Protein AF-A0AAW1GVW5-F1 (afdb_monomer_lite)

Structure (mmCIF, N/CA/C/O backbone):
data_AF-A0AAW1GVW5-F1
#
_entry.id   AF-A0AAW1GVW5-F1
#
loop_
_atom_site.group_PDB
_atom_site.id
_atom_site.type_symbol
_atom_site.label_atom_id
_atom_site.label_alt_id
_atom_site.label_comp_id
_atom_site.label_asym_id
_atom_site.label_entity_id
_atom_site.label_seq_id
_atom_site.pdbx_PDB_ins_code
_atom_site.Cartn_x
_atom_site.Cartn_y
_atom_site.Cartn_z
_atom_site.occupancy
_atom_site.B_iso_or_equiv
_atom_site.auth_seq_id
_atom_site.auth_comp_id
_atom_site.auth_asym_id
_atom_site.auth_atom_id
_atom_site.pdbx_PDB_model_num
ATOM 1 N N . MET A 1 1 ? 45.286 18.857 -16.312 1.00 48.19 1 MET A N 1
ATOM 2 C CA . MET A 1 1 ? 45.029 17.521 -16.891 1.00 48.19 1 MET A CA 1
ATOM 3 C C . MET A 1 1 ? 43.710 16.999 -16.326 1.00 48.19 1 MET A C 1
ATOM 5 O O . MET A 1 1 ? 43.713 16.247 -15.361 1.00 48.19 1 MET A O 1
ATOM 9 N N . GLY A 1 2 ? 42.579 17.496 -16.830 1.00 57.84 2 GLY A N 1
ATOM 10 C CA . GLY A 1 2 ? 41.260 17.027 -16.398 1.00 57.84 2 GLY A CA 1
ATOM 11 C C . GLY A 1 2 ? 40.885 15.791 -17.204 1.00 57.84 2 GLY A C 1
ATOM 12 O O . GLY A 1 2 ? 40.843 15.866 -18.427 1.00 57.84 2 GLY A O 1
ATOM 13 N N . GLN A 1 3 ? 40.666 14.658 -16.541 1.00 62.91 3 GLN A N 1
ATOM 14 C CA . GLN A 1 3 ? 40.166 13.456 -17.201 1.00 62.91 3 GLN A CA 1
ATOM 15 C C . GLN A 1 3 ? 38.692 13.676 -17.547 1.00 62.91 3 GLN A C 1
ATOM 17 O O . GLN A 1 3 ? 37.839 13.724 -16.662 1.00 62.91 3 GLN A O 1
ATOM 22 N N . THR A 1 4 ? 38.388 13.832 -18.833 1.00 66.50 4 THR A N 1
ATOM 23 C CA . THR A 1 4 ? 37.019 13.714 -19.333 1.00 66.50 4 THR A CA 1
ATOM 24 C C . THR A 1 4 ? 36.613 12.253 -19.182 1.00 66.50 4 THR A C 1
ATOM 26 O O . THR A 1 4 ? 37.071 11.397 -19.935 1.00 66.50 4 THR A O 1
ATOM 29 N N . LEU A 1 5 ? 35.793 11.948 -18.177 1.00 72.88 5 LEU A N 1
ATOM 30 C CA . LEU A 1 5 ? 35.220 10.617 -18.017 1.00 72.88 5 LEU A CA 1
ATOM 31 C C . LEU A 1 5 ? 34.243 10.380 -19.175 1.00 72.88 5 LEU A C 1
ATOM 33 O O . LEU A 1 5 ? 33.115 10.870 -19.151 1.00 72.88 5 LEU A O 1
ATOM 37 N N . LEU A 1 6 ? 34.680 9.646 -20.203 1.00 79.50 6 LEU A N 1
ATOM 38 C CA . LEU A 1 6 ? 33.764 9.035 -21.162 1.00 79.50 6 LEU A CA 1
ATOM 39 C C . LEU A 1 6 ? 32.949 7.976 -20.414 1.00 79.50 6 LEU A C 1
ATOM 41 O O . LEU A 1 6 ? 33.383 6.840 -20.238 1.00 79.50 6 LEU A O 1
ATOM 45 N N . ILE A 1 7 ? 31.768 8.365 -19.943 1.00 80.50 7 ILE A N 1
ATOM 46 C CA . ILE A 1 7 ? 30.793 7.442 -19.370 1.00 80.50 7 ILE A CA 1
ATOM 47 C C . ILE A 1 7 ? 29.975 6.894 -20.537 1.00 80.50 7 ILE A C 1
ATOM 49 O O . ILE A 1 7 ? 29.147 7.599 -21.115 1.00 80.50 7 ILE A O 1
ATOM 53 N N . ALA A 1 8 ? 30.231 5.642 -20.909 1.00 83.06 8 ALA A N 1
ATOM 54 C CA . ALA A 1 8 ? 29.361 4.932 -21.834 1.00 83.06 8 ALA A CA 1
ATOM 55 C C . ALA A 1 8 ? 28.004 4.654 -21.158 1.00 83.06 8 ALA A C 1
ATOM 57 O O . ALA A 1 8 ? 27.961 4.385 -19.952 1.00 83.06 8 ALA A O 1
ATOM 58 N N . PRO A 1 9 ? 26.887 4.715 -21.903 1.00 88.06 9 PRO A N 1
ATOM 59 C CA . PRO A 1 9 ? 25.582 4.401 -21.347 1.00 88.06 9 PRO A CA 1
ATOM 60 C C . PRO A 1 9 ? 25.520 2.926 -20.944 1.00 88.06 9 PRO A C 1
ATOM 62 O O . PRO A 1 9 ? 25.965 2.044 -21.679 1.00 88.06 9 PRO A O 1
ATOM 65 N N . ILE A 1 10 ? 24.925 2.656 -19.783 1.00 91.12 10 ILE A N 1
ATOM 66 C CA . ILE A 1 10 ? 24.599 1.287 -19.384 1.00 91.12 10 ILE A CA 1
ATOM 67 C C . ILE A 1 10 ? 23.485 0.790 -20.322 1.00 91.12 10 ILE A C 1
ATOM 69 O O . ILE A 1 10 ? 22.484 1.499 -20.483 1.00 91.12 10 ILE A O 1
ATOM 73 N N . PRO A 1 11 ? 23.630 -0.394 -20.950 1.00 91.38 11 PRO A N 1
ATOM 74 C CA . PRO A 1 11 ? 22.594 -0.955 -21.809 1.00 91.38 11 PRO A CA 1
ATOM 75 C C . PRO A 1 11 ? 21.282 -1.120 -21.035 1.00 91.38 11 PRO A C 1
ATOM 77 O O . PRO A 1 11 ? 21.278 -1.342 -19.824 1.00 91.38 11 PRO A O 1
ATOM 80 N N . GLY A 1 12 ? 20.149 -1.011 -21.726 1.00 91.38 12 GLY A N 1
ATOM 8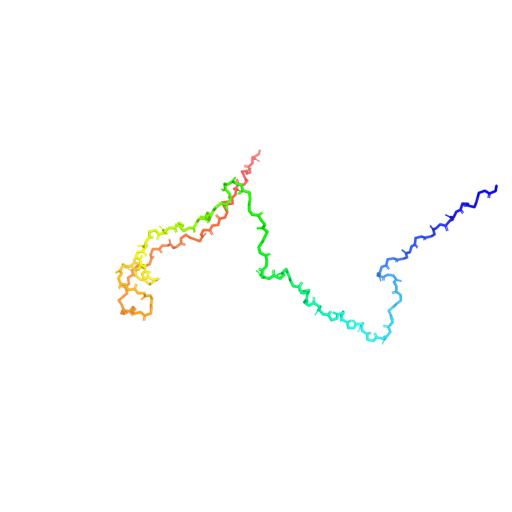1 C CA . GLY A 1 12 ? 18.840 -1.161 -21.094 1.00 91.38 12 GLY A CA 1
ATOM 82 C C . GLY A 1 12 ? 18.603 -2.594 -20.610 1.00 91.38 12 GLY A C 1
ATOM 83 O O . GLY A 1 12 ? 19.162 -3.535 -21.160 1.00 91.38 12 GLY A O 1
ATOM 84 N N . VAL A 1 13 ? 17.696 -2.782 -19.647 1.00 91.06 13 VAL A N 1
ATOM 85 C CA . VAL A 1 13 ? 17.375 -4.101 -19.051 1.00 91.06 13 VAL A CA 1
ATOM 86 C C . VAL A 1 13 ? 17.064 -5.180 -20.102 1.00 91.06 13 VAL A C 1
ATOM 88 O O . VAL A 1 13 ? 17.392 -6.345 -19.926 1.00 91.06 13 VAL A O 1
ATOM 91 N N . LYS A 1 14 ? 16.464 -4.795 -21.238 1.00 90.81 14 LYS A N 1
ATOM 92 C CA . LYS A 1 14 ? 16.140 -5.706 -22.353 1.00 90.81 14 LYS A CA 1
ATOM 93 C C . LYS A 1 14 ? 17.364 -6.209 -23.131 1.00 90.81 14 LYS A C 1
ATOM 95 O O . LYS A 1 14 ? 17.245 -7.196 -23.846 1.00 90.81 14 LYS A O 1
ATOM 100 N N . GLN A 1 15 ? 18.485 -5.496 -23.048 1.00 92.94 15 GLN A N 1
ATOM 101 C CA . GLN A 1 15 ? 19.751 -5.804 -23.718 1.00 92.94 15 GLN A CA 1
ATOM 102 C C . GLN A 1 15 ? 20.702 -6.598 -22.811 1.00 92.94 15 GLN A C 1
ATOM 104 O O . GLN A 1 15 ? 21.780 -6.978 -23.257 1.00 92.94 15 GLN A O 1
ATOM 109 N N . TRP A 1 16 ? 20.338 -6.819 -21.545 1.00 91.38 16 TRP A N 1
ATOM 110 C CA . TRP A 1 16 ? 21.140 -7.620 -20.628 1.00 91.38 16 TRP A CA 1
ATOM 111 C C . TRP A 1 16 ? 21.042 -9.099 -20.994 1.00 91.38 16 TRP A C 1
ATOM 113 O O . TRP A 1 16 ? 19.982 -9.590 -21.395 1.00 91.38 16 TRP A O 1
ATOM 123 N N . GLU A 1 17 ? 22.154 -9.813 -20.849 1.00 90.19 17 GLU A N 1
ATOM 124 C CA . GLU A 1 17 ? 22.179 -11.259 -21.027 1.00 90.19 17 GLU A CA 1
ATOM 125 C C . GLU A 1 17 ? 21.253 -11.923 -20.001 1.00 90.19 17 GLU A C 1
ATOM 127 O O . GLU A 1 17 ? 21.254 -11.585 -18.815 1.00 90.19 17 GLU A O 1
ATOM 132 N N . LYS A 1 18 ? 20.424 -12.863 -20.465 1.00 87.69 18 LYS A N 1
ATOM 133 C CA . LYS A 1 18 ? 19.513 -13.598 -19.588 1.00 87.69 18 LYS A CA 1
A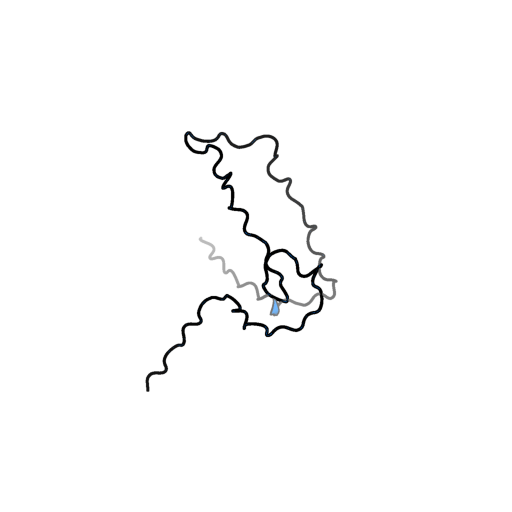TOM 134 C C . LYS A 1 18 ? 20.283 -14.714 -18.903 1.00 87.69 18 LYS A C 1
ATOM 136 O O . LYS A 1 18 ? 20.654 -15.696 -19.543 1.00 87.69 18 LYS A O 1
ATOM 141 N N . THR A 1 19 ? 20.486 -14.590 -17.603 1.00 86.19 19 THR A N 1
ATOM 142 C CA . THR A 1 19 ? 21.085 -15.662 -16.812 1.00 86.19 19 THR A CA 1
ATOM 143 C C . THR A 1 19 ? 20.080 -16.803 -16.628 1.00 86.19 19 THR A C 1
ATOM 145 O O . THR A 1 19 ? 18.923 -16.556 -16.307 1.00 86.19 19 THR A O 1
ATOM 148 N N . GLY A 1 20 ? 20.510 -18.062 -16.772 1.00 90.62 20 GLY A N 1
ATOM 149 C CA . GLY A 1 20 ? 19.684 -19.252 -16.486 1.00 90.62 20 GLY A CA 1
ATOM 150 C C . GLY A 1 20 ? 19.456 -19.525 -14.992 1.00 90.62 20 GLY A C 1
ATOM 151 O O . GLY A 1 20 ? 19.032 -20.617 -14.619 1.00 90.62 20 GLY A O 1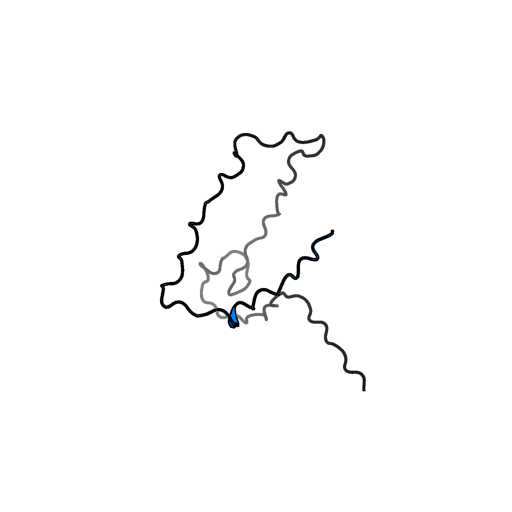
ATOM 152 N N . LEU A 1 21 ? 19.792 -18.562 -14.133 1.00 88.44 21 LEU A N 1
ATOM 153 C CA . LEU A 1 21 ? 19.581 -18.644 -12.694 1.00 88.44 21 LEU A CA 1
ATOM 154 C C . LEU A 1 21 ? 18.113 -18.346 -12.362 1.00 88.44 21 LEU A C 1
ATOM 156 O O . LEU A 1 21 ? 17.473 -17.565 -13.070 1.00 88.44 21 LEU A O 1
ATOM 160 N N . PRO A 1 22 ? 17.577 -18.934 -11.280 1.00 89.75 22 PRO A N 1
ATOM 161 C CA . PRO A 1 22 ? 16.256 -18.566 -10.796 1.00 89.75 22 PRO A CA 1
ATOM 162 C C . PRO A 1 22 ? 16.218 -17.084 -10.411 1.00 89.75 22 PRO A C 1
ATOM 164 O O . PRO A 1 22 ? 17.208 -16.527 -9.928 1.00 89.75 22 PRO A O 1
ATOM 167 N N . GLU A 1 23 ? 15.059 -16.455 -10.605 1.00 89.12 23 GLU A N 1
ATOM 168 C CA . GLU A 1 23 ? 14.855 -15.074 -10.176 1.00 89.12 23 GLU A CA 1
ATOM 169 C C . GLU A 1 23 ? 15.058 -14.947 -8.657 1.00 89.12 23 GLU A C 1
ATOM 171 O O . GLU A 1 23 ? 14.631 -15.824 -7.894 1.00 89.12 23 GLU A O 1
ATOM 176 N N . PRO A 1 24 ? 15.706 -13.864 -8.192 1.00 90.06 24 PRO A N 1
ATOM 177 C CA . PRO A 1 24 ? 15.888 -13.645 -6.769 1.00 90.06 24 PRO A CA 1
ATOM 178 C C . PRO A 1 24 ? 14.526 -13.484 -6.091 1.00 90.06 24 PRO A C 1
ATOM 180 O O . PRO A 1 24 ? 13.656 -12.748 -6.559 1.00 90.06 24 PRO A O 1
ATOM 183 N N . THR A 1 25 ? 14.350 -14.145 -4.947 1.00 93.19 25 THR A N 1
ATOM 184 C CA . THR A 1 25 ? 13.147 -13.965 -4.131 1.00 93.19 25 THR A CA 1
ATOM 185 C C . THR A 1 25 ? 13.032 -12.509 -3.681 1.00 93.19 25 THR A C 1
ATOM 187 O O . THR A 1 25 ? 14.054 -11.912 -3.318 1.00 93.19 25 THR A O 1
ATOM 190 N N . PRO A 1 26 ? 11.817 -11.934 -3.639 1.00 92.88 26 PRO A N 1
ATOM 191 C CA . PRO A 1 26 ? 11.636 -10.586 -3.130 1.00 92.88 26 PRO A CA 1
ATOM 192 C C . PRO A 1 26 ? 12.136 -10.498 -1.681 1.00 92.88 26 PRO A C 1
ATOM 194 O O . PRO A 1 26 ? 12.050 -11.480 -0.934 1.00 92.88 26 PRO A O 1
ATOM 197 N N . PRO A 1 27 ? 12.642 -9.329 -1.256 1.00 92.81 27 PRO A N 1
ATOM 198 C CA . PRO A 1 27 ? 13.035 -9.143 0.127 1.00 92.81 27 PRO A CA 1
ATOM 199 C C . PRO A 1 27 ? 11.830 -9.395 1.045 1.00 92.81 27 PRO A C 1
ATOM 201 O O . PRO A 1 27 ? 10.696 -9.050 0.690 1.00 92.81 27 PRO A O 1
ATOM 204 N N . PRO A 1 28 ? 12.051 -9.971 2.237 1.00 92.12 28 PRO A N 1
ATOM 205 C CA . PRO A 1 28 ? 10.971 -10.205 3.179 1.00 92.12 28 PRO A CA 1
ATOM 206 C C . PRO A 1 28 ? 10.318 -8.874 3.554 1.00 92.12 28 PRO A C 1
ATOM 208 O O . PRO A 1 28 ? 10.991 -7.917 3.951 1.00 92.12 28 PRO A O 1
ATOM 211 N N . LEU A 1 29 ? 8.990 -8.817 3.445 1.00 90.56 29 LEU A N 1
ATOM 212 C CA . LEU A 1 29 ? 8.223 -7.649 3.854 1.00 90.56 29 LEU A CA 1
ATOM 213 C C . LEU A 1 29 ? 8.363 -7.466 5.368 1.00 90.56 29 LEU A C 1
ATOM 215 O O . LEU A 1 29 ? 7.896 -8.287 6.155 1.00 90.56 29 LEU A O 1
ATOM 219 N N . ARG A 1 30 ? 9.000 -6.370 5.782 1.00 89.19 30 ARG A N 1
ATOM 220 C CA . ARG A 1 30 ? 9.112 -6.008 7.196 1.00 89.19 30 ARG A CA 1
ATOM 221 C C . ARG A 1 30 ? 7.951 -5.099 7.565 1.00 89.19 30 ARG A C 1
ATOM 223 O O . ARG A 1 30 ? 7.849 -3.982 7.061 1.00 89.19 30 ARG A O 1
ATOM 230 N N . THR A 1 31 ? 7.104 -5.549 8.484 1.00 87.94 31 THR A N 1
ATOM 231 C CA . THR A 1 31 ? 6.165 -4.652 9.158 1.00 87.94 31 THR A CA 1
ATOM 232 C C . THR A 1 31 ? 6.976 -3.714 10.037 1.00 87.94 31 THR A C 1
ATOM 234 O O . THR A 1 31 ? 7.549 -4.133 11.042 1.00 87.94 31 THR A O 1
ATOM 237 N N . MET A 1 32 ? 7.058 -2.444 9.646 1.00 85.12 32 MET A N 1
ATOM 238 C CA . MET A 1 32 ? 7.677 -1.427 10.489 1.00 85.12 32 MET A CA 1
ATOM 239 C C . MET A 1 32 ? 6.888 -1.342 11.793 1.00 85.12 32 MET A C 1
ATOM 241 O O . MET A 1 32 ? 5.659 -1.240 11.765 1.00 85.12 32 MET A O 1
ATOM 245 N N . THR A 1 33 ? 7.582 -1.386 12.932 1.00 81.12 33 THR A N 1
ATOM 246 C CA . THR A 1 33 ? 6.964 -1.140 14.235 1.00 81.12 33 THR A CA 1
ATOM 247 C C . THR A 1 33 ? 6.354 0.252 14.178 1.00 81.12 33 THR A C 1
ATOM 249 O O . THR A 1 33 ? 7.066 1.255 14.131 1.00 81.12 33 THR A O 1
ATOM 252 N N . GLY A 1 34 ? 5.027 0.300 14.068 1.00 82.69 34 GLY A N 1
ATOM 253 C CA . GLY A 1 34 ? 4.296 1.547 13.929 1.00 82.69 34 GLY A CA 1
ATOM 254 C C . GLY A 1 34 ? 4.527 2.466 15.125 1.00 82.69 34 GLY A C 1
ATOM 255 O O . GLY A 1 34 ? 5.154 2.114 16.126 1.00 82.69 34 GLY A O 1
ATOM 256 N N . ARG A 1 35 ? 3.970 3.671 15.044 1.00 80.81 35 ARG A N 1
ATOM 257 C CA . ARG A 1 35 ? 4.020 4.629 16.147 1.00 80.81 35 ARG A CA 1
ATOM 258 C C . ARG A 1 35 ? 3.448 3.988 17.426 1.00 80.81 35 ARG A C 1
ATOM 260 O O . ARG A 1 35 ? 2.295 3.553 17.395 1.00 80.81 35 ARG A O 1
ATOM 267 N N . PRO A 1 36 ? 4.189 3.959 18.550 1.00 78.12 36 PRO A N 1
ATOM 268 C CA . PRO A 1 36 ? 3.687 3.384 19.791 1.00 78.12 36 PRO A CA 1
ATOM 269 C C . PRO A 1 36 ? 2.409 4.111 20.225 1.00 78.12 36 PRO A C 1
ATOM 271 O O . PRO A 1 36 ? 2.395 5.332 20.407 1.00 78.12 36 PRO A O 1
ATOM 274 N N . SER A 1 37 ? 1.323 3.349 20.379 1.00 69.00 37 SER A N 1
ATOM 275 C CA . SER A 1 37 ? -0.014 3.869 20.712 1.00 69.00 37 SER A CA 1
ATOM 276 C C . SER A 1 37 ? -0.050 4.599 22.064 1.00 69.00 37 SER A C 1
ATOM 278 O O . SER A 1 37 ? -0.896 5.461 22.301 1.00 69.00 37 SER A O 1
ATOM 280 N N . SER A 1 38 ? 0.900 4.284 22.944 1.00 69.31 38 SER A N 1
ATOM 281 C CA . SER A 1 38 ? 0.928 4.696 24.348 1.00 69.31 38 SER A CA 1
ATOM 282 C C . SER A 1 38 ? 1.113 6.203 24.553 1.00 69.31 38 SER A C 1
ATOM 284 O O . SER A 1 38 ? 0.674 6.734 25.568 1.00 69.31 38 SER A O 1
ATOM 286 N N . LYS A 1 39 ? 1.729 6.922 23.603 1.00 71.38 39 LYS A N 1
ATOM 287 C CA . LYS A 1 39 ? 1.906 8.382 23.685 1.00 71.38 39 LYS A CA 1
ATOM 288 C C . LYS A 1 39 ? 1.291 9.073 22.476 1.00 71.38 39 LYS A C 1
ATOM 290 O O . LYS A 1 39 ? 1.878 9.167 21.396 1.00 71.38 39 LYS A O 1
ATOM 295 N N . LYS A 1 40 ? 0.088 9.619 22.658 1.00 73.06 40 LYS A N 1
ATOM 296 C CA . LYS A 1 40 ? -0.479 10.606 21.726 1.00 73.06 40 LYS A CA 1
ATOM 297 C C . LYS A 1 40 ? 0.378 11.882 21.765 1.00 73.06 40 LYS A C 1
ATOM 299 O O . LYS A 1 40 ? 0.957 12.205 22.797 1.00 73.06 40 LYS A O 1
ATOM 304 N N . ARG A 1 41 ? 0.504 12.575 20.627 1.00 82.69 41 ARG A N 1
ATOM 305 C CA . ARG A 1 41 ? 1.160 13.894 20.557 1.00 82.69 41 ARG A CA 1
ATOM 306 C C . ARG A 1 41 ? 0.406 14.861 21.481 1.00 82.69 41 ARG A C 1
ATOM 308 O O . ARG A 1 41 ? -0.815 14.745 21.602 1.00 82.69 41 ARG A O 1
ATOM 315 N N . ARG A 1 42 ? 1.116 15.802 22.111 1.00 78.75 42 ARG A N 1
ATOM 316 C CA . ARG A 1 42 ? 0.495 16.916 22.842 1.00 78.75 42 ARG A CA 1
ATOM 317 C C . ARG A 1 42 ? -0.385 17.704 21.871 1.00 78.75 42 ARG A C 1
ATOM 319 O O . ARG A 1 42 ? 0.094 18.087 20.809 1.00 78.75 42 ARG A O 1
ATOM 326 N N . LYS A 1 43 ? -1.655 17.875 22.219 1.00 78.44 43 LYS A N 1
ATOM 327 C CA . LYS A 1 43 ? -2.622 18.633 21.426 1.00 78.44 43 LYS A CA 1
ATOM 328 C C . LYS A 1 43 ? -2.475 20.128 21.696 1.00 78.44 43 LYS A C 1
ATOM 330 O O . LYS A 1 43 ? -2.262 20.500 22.849 1.00 78.44 43 LYS A O 1
ATOM 335 N N . GLU A 1 44 ? -2.594 20.943 20.656 1.00 81.38 44 GLU A N 1
ATOM 336 C CA . GLU A 1 44 ? -2.647 22.406 20.776 1.00 81.38 44 GLU A CA 1
ATOM 337 C C . GLU A 1 44 ? -4.006 22.862 21.337 1.00 81.38 44 GLU A C 1
ATOM 339 O O . GLU A 1 44 ? -4.996 22.118 21.317 1.00 81.38 44 GLU A O 1
ATOM 344 N N . ILE A 1 45 ? -4.064 24.090 21.855 1.00 76.50 45 ILE A N 1
ATOM 345 C CA . ILE A 1 45 ? -5.303 24.690 22.369 1.00 76.50 45 ILE A CA 1
ATOM 346 C C . ILE A 1 45 ? -6.309 24.783 21.207 1.00 76.50 45 ILE A C 1
ATOM 348 O O . ILE A 1 45 ? -6.057 25.457 20.216 1.00 76.50 45 ILE A O 1
ATOM 352 N N . GLY A 1 46 ? -7.432 24.063 21.312 1.00 76.19 46 GLY A N 1
ATOM 353 C CA . GLY A 1 46 ? -8.451 23.955 20.253 1.00 76.19 46 GLY A CA 1
ATOM 354 C C . GLY A 1 46 ? -8.513 22.597 19.534 1.00 76.19 46 GLY A C 1
ATOM 355 O O . GLY A 1 46 ? -9.527 22.290 18.918 1.00 76.19 46 GLY A O 1
ATOM 356 N N . GLU A 1 47 ? -7.515 21.715 19.689 1.00 72.38 47 GLU A N 1
ATOM 357 C CA . GLU A 1 47 ? -7.522 20.341 19.133 1.00 72.38 47 GLU A CA 1
ATOM 358 C C . GLU A 1 47 ? -8.284 19.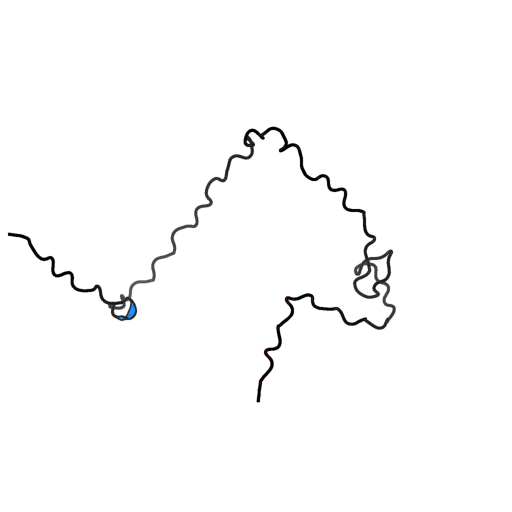317 20.021 1.00 72.38 47 GLU A C 1
ATOM 360 O O . GLU A 1 47 ? -8.133 18.088 19.890 1.00 72.38 47 GLU A O 1
ATOM 365 N N . GLY A 1 48 ? -9.102 19.810 20.962 1.00 67.69 48 GLY A N 1
ATOM 366 C CA . GLY A 1 48 ? -10.027 19.018 21.783 1.00 67.69 48 GLY A CA 1
ATOM 367 C C . GLY A 1 48 ? -10.910 18.109 20.923 1.00 67.69 48 GLY A C 1
ATOM 368 O O . GLY A 1 48 ? -11.068 18.360 19.736 1.00 67.69 48 GLY A O 1
ATOM 369 N N . THR A 1 49 ? -11.408 17.002 21.490 1.00 62.56 49 THR A N 1
ATOM 370 C CA . THR A 1 49 ? -12.045 15.874 20.776 1.00 62.56 49 THR A CA 1
ATOM 371 C C . THR A 1 49 ? -13.086 16.320 19.749 1.00 62.56 49 THR A C 1
ATOM 373 O O . THR A 1 49 ? -14.278 16.418 20.042 1.00 62.56 49 THR A O 1
ATOM 376 N N . THR A 1 50 ? -12.643 16.549 18.519 1.00 61.50 50 THR A N 1
ATOM 377 C CA . THR A 1 50 ? -13.529 16.740 17.390 1.00 61.50 50 THR A CA 1
ATOM 378 C C . THR A 1 50 ? -14.193 15.396 17.125 1.00 61.50 50 THR A C 1
ATOM 380 O O . THR A 1 50 ? -13.552 14.409 16.772 1.00 61.50 50 THR A O 1
ATOM 383 N N . GLY A 1 51 ? -15.503 15.342 17.337 1.00 60.56 51 GLY A N 1
ATOM 384 C CA . GLY A 1 51 ? -16.318 14.384 16.606 1.00 60.56 51 GLY A CA 1
ATOM 385 C C . GLY A 1 51 ? -16.856 13.188 17.376 1.00 60.56 51 GLY A C 1
ATOM 386 O O . GLY A 1 51 ? -16.883 12.089 16.832 1.00 60.56 51 GLY A O 1
ATOM 387 N N . GLN A 1 52 ? -17.490 13.404 18.530 1.00 61.59 52 GLN A N 1
ATOM 388 C CA . GLN A 1 52 ? -18.765 12.701 18.722 1.00 61.59 52 GLN A CA 1
ATOM 389 C C . GLN A 1 52 ? -19.853 13.438 17.937 1.00 61.59 52 GLN A C 1
ATOM 391 O O . GLN A 1 52 ? -20.769 14.032 18.499 1.00 61.59 52 GLN A O 1
ATOM 396 N N . VAL A 1 53 ? -19.748 13.408 16.604 1.00 63.81 53 VAL A N 1
ATOM 397 C CA . VAL A 1 53 ? -20.887 13.739 15.752 1.00 63.81 53 VAL A CA 1
ATOM 398 C C . VAL A 1 53 ? -21.874 12.600 15.970 1.00 63.81 53 VAL A C 1
ATOM 400 O O . VAL A 1 53 ? -21.730 11.526 15.384 1.00 63.81 53 VAL A O 1
ATOM 403 N N . LYS A 1 54 ? -22.837 12.786 16.882 1.00 67.44 54 LYS A N 1
ATOM 404 C CA . LYS A 1 54 ? -23.969 11.868 17.040 1.00 67.44 54 LYS A CA 1
ATOM 405 C C . LYS A 1 54 ? -24.742 11.895 15.726 1.00 67.44 54 LYS A C 1
ATOM 407 O O . LYS A 1 54 ? -25.631 12.717 15.528 1.00 67.44 54 LYS A O 1
ATOM 412 N N . ARG A 1 55 ? -24.357 11.027 14.790 1.00 69.62 55 ARG A N 1
ATOM 413 C CA . ARG A 1 55 ? -25.069 10.852 13.530 1.00 69.62 55 ARG A CA 1
ATOM 414 C C . ARG A 1 55 ? -26.493 10.453 13.894 1.00 69.62 55 ARG A C 1
ATOM 416 O O . ARG A 1 55 ? -26.686 9.452 14.585 1.00 69.62 55 ARG A O 1
ATOM 423 N N . GLN A 1 56 ? -27.476 11.249 13.472 1.00 77.12 56 GLN A N 1
ATOM 424 C CA . GLN A 1 56 ? -28.881 10.924 13.701 1.00 77.12 56 GLN A CA 1
ATOM 425 C C . GLN A 1 56 ? -29.130 9.496 13.205 1.00 77.12 56 GLN A C 1
ATOM 427 O O . GLN A 1 56 ? -28.767 9.145 12.075 1.00 77.12 56 GLN A O 1
ATOM 432 N N . LYS A 1 57 ? -29.686 8.651 14.078 1.00 73.69 57 LYS A N 1
ATOM 433 C CA . LYS A 1 57 ? -29.945 7.242 13.781 1.00 73.69 57 LYS A CA 1
ATOM 434 C C . LYS A 1 57 ? -31.004 7.170 12.684 1.00 73.69 57 LYS A C 1
ATOM 436 O O . LYS A 1 57 ? -32.197 7.241 12.960 1.00 73.69 57 LYS A O 1
ATOM 441 N N . LYS A 1 58 ? -30.570 7.046 11.431 1.00 76.56 58 LYS A N 1
ATOM 442 C CA . LYS A 1 58 ? -31.476 6.796 10.310 1.00 76.56 58 LYS A CA 1
ATOM 443 C C . LYS A 1 58 ? -31.950 5.348 10.383 1.00 76.56 58 LYS A C 1
ATOM 445 O O . LYS A 1 58 ? -31.139 4.437 10.548 1.00 76.56 58 LYS A O 1
ATOM 450 N N . SER A 1 59 ? -33.259 5.144 10.290 1.00 79.44 59 SER A N 1
ATOM 451 C CA . SER A 1 59 ? -33.854 3.812 10.228 1.00 79.44 59 SER A CA 1
ATOM 452 C C . SER A 1 59 ? -33.353 3.068 8.987 1.00 79.44 59 SER A C 1
ATOM 454 O O . SER A 1 59 ? -33.209 3.643 7.905 1.00 79.44 59 SER A O 1
ATOM 456 N N . ASN A 1 60 ? -33.031 1.785 9.161 1.00 81.44 60 ASN A N 1
ATOM 457 C CA . ASN A 1 60 ? -32.563 0.946 8.065 1.00 81.44 60 ASN A CA 1
ATOM 458 C C . ASN A 1 60 ? -33.710 0.700 7.072 1.00 81.44 60 ASN A C 1
ATOM 460 O O . ASN A 1 60 ? -34.827 0.384 7.485 1.00 81.44 60 ASN A O 1
ATOM 464 N N . LYS A 1 61 ? -33.408 0.832 5.778 1.00 87.25 61 LYS A N 1
ATOM 465 C CA . LYS A 1 61 ? -34.306 0.480 4.675 1.00 87.25 61 LYS A CA 1
ATOM 466 C C . LYS A 1 61 ? -33.982 -0.934 4.212 1.00 87.25 61 LYS A C 1
ATOM 468 O O . LYS A 1 61 ? -32.812 -1.286 4.048 1.00 87.25 61 LYS A O 1
ATOM 473 N N . CYS A 1 62 ? -34.997 -1.742 3.949 1.00 86.00 62 CYS A N 1
ATOM 474 C CA . CYS A 1 62 ? -34.791 -3.065 3.387 1.00 86.00 62 CYS A CA 1
ATOM 475 C C . CYS A 1 62 ? -34.196 -2.970 1.974 1.00 86.00 62 CYS A C 1
ATOM 477 O O . CYS A 1 62 ? -34.738 -2.303 1.101 1.00 86.00 62 CYS A O 1
ATOM 479 N N . GLY A 1 63 ? -33.105 -3.691 1.703 1.00 81.44 63 GLY A N 1
ATOM 480 C CA . GLY A 1 63 ? -32.464 -3.674 0.381 1.00 81.44 63 GLY A CA 1
ATOM 481 C C . GLY A 1 63 ? -33.265 -4.343 -0.750 1.00 81.44 63 GLY A C 1
ATOM 482 O O . GLY A 1 63 ? -32.844 -4.237 -1.906 1.00 81.44 63 GLY A O 1
ATOM 483 N N . LYS A 1 64 ? -34.362 -5.050 -0.421 1.00 82.00 64 LYS A N 1
ATOM 484 C CA . LYS A 1 64 ? -35.281 -5.695 -1.375 1.00 82.00 64 LYS A CA 1
ATOM 485 C C . LYS A 1 64 ? -36.532 -4.850 -1.659 1.00 82.00 64 LYS A C 1
ATOM 487 O O . LYS A 1 64 ? -36.760 -4.561 -2.823 1.00 82.00 64 LYS A O 1
ATOM 492 N N . CYS A 1 65 ? -37.284 -4.418 -0.639 1.00 82.38 65 CYS A N 1
ATOM 493 C CA 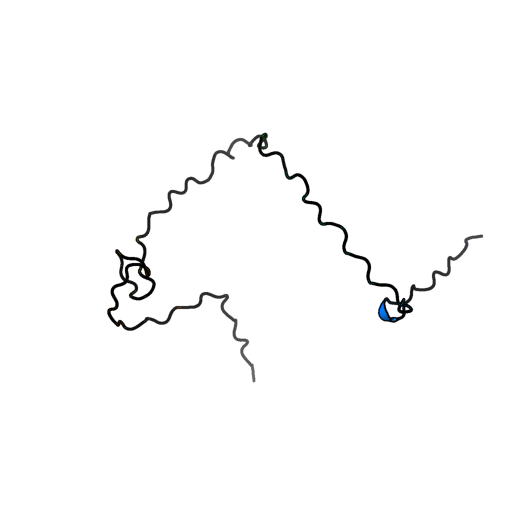. CYS A 1 65 ? -38.520 -3.628 -0.824 1.00 82.38 65 CYS A CA 1
ATOM 494 C C . CYS A 1 65 ? -38.406 -2.133 -0.500 1.00 82.38 65 CYS A C 1
ATOM 496 O O . CYS A 1 65 ? -39.389 -1.411 -0.604 1.00 82.38 65 CYS A O 1
ATOM 498 N N . GLY A 1 66 ? -37.260 -1.650 -0.015 1.00 81.38 66 GLY A N 1
ATOM 499 C CA . GLY A 1 66 ? -37.076 -0.239 0.341 1.00 81.38 66 GLY A CA 1
ATOM 500 C C . GLY A 1 66 ? -37.814 0.231 1.604 1.00 81.38 66 GLY A C 1
ATOM 501 O O . GLY A 1 66 ? -37.537 1.337 2.071 1.00 81.38 66 GLY A O 1
ATOM 502 N N . GLN A 1 67 ? -38.686 -0.599 2.189 1.00 82.38 67 GLN A N 1
ATOM 503 C CA . GLN A 1 67 ? -39.479 -0.257 3.372 1.00 82.38 67 GLN A CA 1
ATOM 504 C C . GLN A 1 67 ? -38.633 -0.178 4.645 1.00 82.38 67 GLN A C 1
ATOM 506 O O . GLN A 1 67 ? -37.598 -0.841 4.785 1.00 82.38 67 GLN A O 1
ATOM 511 N N . LEU A 1 68 ? -39.089 0.651 5.583 1.00 83.69 68 LEU A N 1
ATOM 512 C CA . LEU A 1 68 ? -38.482 0.815 6.902 1.00 83.69 68 LEU A CA 1
ATOM 513 C C . LEU A 1 68 ? -38.970 -0.274 7.867 1.00 83.69 68 LEU A C 1
ATOM 515 O O . LEU A 1 68 ? -40.061 -0.813 7.718 1.00 83.69 68 LEU A O 1
ATOM 519 N N . GLY A 1 69 ? -38.155 -0.598 8.873 1.00 84.12 69 GLY A N 1
ATOM 520 C CA . GLY A 1 69 ? -38.540 -1.514 9.958 1.00 84.12 69 GLY A CA 1
ATOM 521 C C . GLY A 1 69 ? -38.041 -2.953 9.810 1.00 84.12 69 GLY A C 1
ATOM 522 O O . GLY A 1 69 ? -38.146 -3.729 10.754 1.00 84.12 69 GLY A O 1
ATOM 523 N N . HIS A 1 70 ? -37.424 -3.312 8.682 1.00 87.06 70 HIS A N 1
ATOM 524 C CA . HIS A 1 70 ? -36.766 -4.608 8.521 1.00 87.06 70 HIS A CA 1
ATOM 525 C C . HIS A 1 70 ? -35.541 -4.519 7.603 1.00 87.06 70 HIS A C 1
ATOM 527 O O . HIS A 1 70 ? -35.378 -3.588 6.815 1.00 87.06 70 HIS A O 1
ATOM 533 N N . SER A 1 71 ? -34.638 -5.491 7.732 1.00 83.56 71 SER A N 1
ATOM 534 C CA . SER A 1 71 ? -33.445 -5.595 6.890 1.00 83.56 71 SER A CA 1
ATOM 535 C C . SER A 1 71 ? -33.665 -6.645 5.804 1.00 83.56 71 SER A C 1
ATOM 537 O O . SER A 1 71 ? -34.563 -7.478 5.901 1.00 83.56 71 SER A O 1
ATOM 539 N N . LYS A 1 72 ? -32.782 -6.690 4.800 1.00 82.25 72 LYS A N 1
ATOM 540 C CA . LYS A 1 72 ? -32.794 -7.727 3.750 1.00 82.25 72 LYS A CA 1
ATOM 541 C C . LYS A 1 72 ? -32.834 -9.152 4.330 1.00 82.25 72 LYS A C 1
ATOM 543 O O . LYS A 1 72 ? -33.361 -10.052 3.685 1.00 82.25 72 LYS A O 1
ATOM 548 N N . ARG A 1 73 ? -32.278 -9.356 5.534 1.00 81.44 73 ARG A N 1
ATOM 549 C CA . ARG A 1 73 ? -32.220 -10.658 6.216 1.00 81.44 73 ARG A CA 1
ATOM 550 C C . ARG A 1 73 ? -33.570 -11.139 6.751 1.00 81.44 73 ARG A C 1
ATOM 552 O O . ARG A 1 73 ? -33.801 -12.338 6.750 1.00 81.44 73 ARG A O 1
ATOM 559 N N . THR A 1 74 ? -34.438 -10.227 7.181 1.00 82.19 74 THR A N 1
ATOM 560 C CA . THR A 1 74 ? -35.768 -10.532 7.738 1.00 82.19 74 THR A CA 1
ATOM 561 C C . THR A 1 74 ? -36.887 -10.303 6.719 1.00 82.19 74 THR A C 1
ATOM 563 O O . THR A 1 74 ? -38.057 -10.220 7.082 1.00 82.19 74 THR A O 1
ATOM 566 N N . TYR A 1 75 ? -36.525 -10.189 5.438 1.00 80.94 75 TYR A N 1
ATOM 567 C CA . TYR A 1 75 ? -37.456 -9.951 4.347 1.00 80.94 75 TYR A CA 1
ATOM 568 C C . TYR A 1 75 ? -38.376 -11.152 4.127 1.00 80.94 75 TYR A C 1
ATOM 570 O O . TYR A 1 75 ? -37.909 -12.229 3.754 1.00 80.94 75 TYR A O 1
ATOM 578 N N . LYS A 1 76 ? -39.680 -10.945 4.312 1.00 77.62 76 LYS A N 1
ATOM 579 C CA . LYS A 1 76 ? -40.715 -11.883 3.873 1.00 77.62 76 LYS A CA 1
ATOM 580 C C . LYS A 1 76 ? -40.988 -11.602 2.396 1.00 77.62 76 LYS A C 1
ATOM 582 O O . LYS A 1 76 ? -41.002 -10.448 1.984 1.00 77.62 76 LYS A O 1
ATOM 587 N N . ASN A 1 77 ? -41.049 -12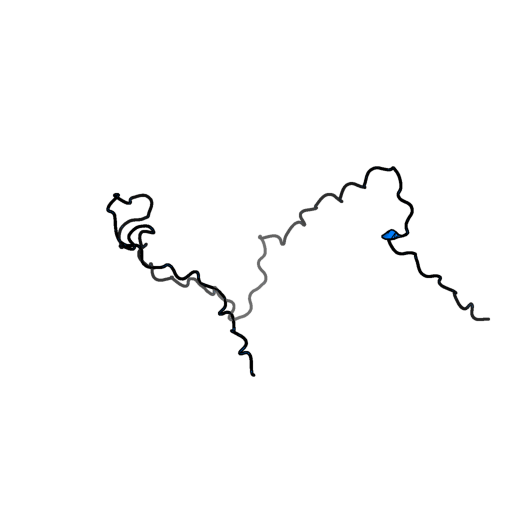.662 1.600 1.00 66.75 77 ASN A N 1
ATOM 588 C CA . ASN A 1 77 ? -40.842 -12.654 0.152 1.00 66.75 77 ASN A CA 1
ATOM 589 C C . ASN A 1 77 ? -42.036 -12.074 -0.632 1.00 66.75 77 ASN A C 1
ATOM 591 O O . ASN A 1 77 ? -42.623 -12.769 -1.451 1.00 66.75 77 ASN A O 1
ATOM 595 N N . GLU A 1 78 ? -42.411 -10.823 -0.378 1.00 65.19 78 GLU A N 1
ATOM 596 C CA . GLU A 1 78 ? -43.413 -10.129 -1.187 1.00 65.19 78 GLU A CA 1
ATOM 597 C C . GLU A 1 78 ? -42.743 -9.572 -2.456 1.00 65.19 78 GLU A C 1
ATOM 599 O O . GLU A 1 78 ? -41.700 -8.918 -2.364 1.00 65.19 78 GLU A O 1
ATOM 604 N N . PRO A 1 79 ? -43.243 -9.857 -3.666 1.00 57.19 79 PRO A N 1
ATOM 605 C CA . PRO A 1 79 ? -42.682 -9.295 -4.889 1.00 57.19 79 PRO A CA 1
ATOM 606 C C . PRO A 1 79 ? -43.132 -7.836 -5.044 1.00 57.19 79 PRO A C 1
ATOM 608 O O . PRO A 1 79 ? -44.323 -7.556 -5.119 1.00 57.19 79 PRO A O 1
ATOM 611 N N . MET A 1 80 ? -42.182 -6.899 -5.108 1.00 59.72 80 MET A N 1
ATOM 612 C CA . MET A 1 80 ? -42.458 -5.476 -5.342 1.00 59.72 80 MET A CA 1
ATOM 613 C C . MET A 1 80 ? -41.595 -4.939 -6.499 1.00 59.72 80 MET A C 1
ATOM 615 O O . MET A 1 80 ? -40.457 -5.403 -6.659 1.00 59.72 80 MET A O 1
ATOM 619 N N . PRO A 1 81 ? -42.092 -3.964 -7.290 1.00 58.91 81 PRO A N 1
ATOM 620 C CA . PRO A 1 81 ? -41.299 -3.286 -8.312 1.00 58.91 81 PRO A CA 1
ATOM 621 C C . PRO A 1 81 ? -40.048 -2.636 -7.712 1.00 58.91 81 PRO A C 1
ATOM 623 O O . PRO A 1 81 ? -40.125 -1.873 -6.750 1.00 58.91 81 PRO A O 1
ATOM 626 N N . GLN A 1 82 ? -38.878 -2.959 -8.265 1.00 60.19 82 GLN A N 1
ATOM 627 C CA . GLN A 1 82 ? -37.615 -2.360 -7.842 1.00 60.19 82 GLN A CA 1
ATOM 628 C C . GLN A 1 82 ? -37.414 -1.040 -8.583 1.00 60.19 82 GLN A C 1
ATOM 630 O O . GLN A 1 82 ? -37.305 -1.031 -9.807 1.00 60.19 82 GLN A O 1
ATOM 635 N N . GLU A 1 83 ? -37.320 0.066 -7.847 1.00 66.12 83 GLU A N 1
ATOM 636 C CA . GLU A 1 83 ? -36.896 1.337 -8.434 1.00 66.12 83 GLU A CA 1
ATOM 637 C C . GLU A 1 83 ? -35.438 1.253 -8.929 1.00 66.12 83 GLU A C 1
ATOM 639 O O . GLU A 1 83 ? -34.595 0.601 -8.288 1.00 66.12 83 GLU A O 1
ATOM 644 N N . PRO A 1 84 ? -35.107 1.907 -10.058 1.00 67.25 84 PRO A N 1
ATOM 645 C CA . PRO A 1 84 ? -33.764 1.883 -10.615 1.00 67.25 84 PRO A CA 1
ATOM 646 C C . PRO A 1 84 ? -32.771 2.526 -9.640 1.00 67.25 84 PRO A C 1
ATOM 648 O O . PRO A 1 84 ? -32.833 3.711 -9.314 1.00 67.25 84 PRO A O 1
ATOM 651 N N . LYS A 1 85 ? -31.818 1.724 -9.158 1.00 61.47 85 LYS A N 1
ATOM 652 C CA . LYS A 1 85 ? -30.759 2.190 -8.257 1.00 61.47 85 LYS A CA 1
ATOM 653 C C . LYS A 1 85 ? -29.751 3.010 -9.059 1.00 61.47 85 LYS A C 1
ATOM 655 O O . LYS A 1 85 ? -29.036 2.455 -9.893 1.00 61.47 85 LYS A O 1
ATOM 660 N N . ASN A 1 86 ? -29.646 4.306 -8.764 1.00 65.94 86 ASN A N 1
ATOM 661 C CA . ASN A 1 86 ? -28.556 5.136 -9.271 1.00 65.94 86 ASN A CA 1
ATOM 662 C C . ASN A 1 86 ? -27.221 4.596 -8.742 1.00 65.94 86 ASN A C 1
ATOM 664 O O . ASN A 1 86 ? -26.939 4.648 -7.541 1.00 65.94 86 ASN A O 1
ATOM 668 N N . LYS A 1 87 ? -26.401 4.053 -9.646 1.00 57.81 87 LYS A N 1
ATOM 669 C CA . LYS A 1 87 ? -25.013 3.680 -9.367 1.00 57.81 87 LYS A CA 1
ATOM 670 C C . LYS A 1 87 ? -24.229 4.987 -9.281 1.00 57.81 87 LYS A C 1
ATOM 672 O O . LYS A 1 87 ? -23.734 5.467 -10.291 1.00 57.81 87 LYS A O 1
ATOM 677 N N . GLY A 1 88 ? -24.231 5.620 -8.108 1.00 60.34 88 GLY A N 1
ATOM 678 C CA . GLY A 1 88 ? -23.497 6.865 -7.890 1.00 60.34 88 GLY A CA 1
ATOM 679 C C . GLY A 1 88 ? -22.074 6.764 -8.447 1.00 60.34 88 GLY A C 1
ATOM 680 O O . GLY A 1 88 ? -21.377 5.782 -8.196 1.00 60.34 88 GLY A O 1
ATOM 681 N N . GLY A 1 89 ? -21.679 7.765 -9.229 1.00 70.19 89 GLY A N 1
ATOM 682 C CA . GLY A 1 89 ? -20.401 7.851 -9.925 1.00 70.19 89 GLY A CA 1
ATOM 683 C C . GLY A 1 89 ? -20.127 9.296 -10.338 1.00 70.19 89 GLY A C 1
ATOM 684 O O . GLY A 1 89 ? -21.033 10.131 -10.323 1.00 70.19 89 GLY A O 1
ATOM 685 N N . ARG A 1 90 ? -18.866 9.602 -10.665 1.00 52.38 90 ARG A N 1
ATOM 686 C CA . ARG A 1 90 ? -18.465 10.909 -11.206 1.00 52.38 90 ARG A CA 1
ATOM 687 C C . ARG A 1 90 ? -19.252 11.148 -12.505 1.00 52.38 90 ARG A C 1
ATOM 689 O O . ARG A 1 90 ? -19.238 10.250 -13.347 1.00 52.38 90 ARG A O 1
ATOM 696 N N . PRO A 1 91 ? -19.945 12.289 -12.676 1.00 61.56 91 PRO A N 1
ATOM 697 C CA . PRO A 1 91 ? -20.630 12.575 -13.929 1.00 61.56 91 PRO A CA 1
ATOM 698 C C . PRO A 1 91 ? -19.599 12.548 -15.059 1.00 61.56 91 PRO A C 1
ATOM 700 O O . PRO A 1 91 ? -18.553 13.193 -14.967 1.00 61.56 91 PRO A O 1
ATOM 703 N N . VAL A 1 92 ? -19.858 11.729 -16.077 1.00 61.94 92 VAL A N 1
ATOM 704 C CA . VAL A 1 92 ? -19.036 11.693 -17.285 1.00 61.94 92 VAL A CA 1
ATOM 705 C C . VAL A 1 92 ? -19.451 12.897 -18.113 1.00 61.94 92 VAL A C 1
ATOM 707 O O . VAL A 1 92 ? -20.587 12.970 -18.578 1.00 61.94 92 VAL A O 1
ATOM 710 N N . GLU A 1 93 ? -18.546 13.860 -18.236 1.00 58.03 93 GLU A N 1
ATOM 711 C CA . GLU A 1 93 ? -18.721 15.011 -19.109 1.00 58.03 93 GLU A CA 1
ATOM 712 C C . GLU A 1 93 ? -18.754 14.500 -20.554 1.00 58.03 93 GLU A C 1
ATOM 714 O O . GLU A 1 93 ? -17.784 13.922 -21.047 1.00 58.03 93 GLU A O 1
ATOM 719 N N . GLN A 1 94 ? -19.910 14.613 -21.205 1.00 55.81 94 GLN A N 1
ATOM 720 C CA . GLN A 1 94 ? -20.051 14.275 -22.615 1.00 55.81 94 GLN A CA 1
ATOM 721 C C . GLN A 1 94 ? -19.402 15.400 -23.423 1.00 55.81 94 GLN A C 1
ATOM 723 O O . GLN A 1 94 ? -19.934 16.507 -23.479 1.00 55.81 94 GLN A O 1
ATOM 728 N N . SER A 1 95 ? -18.243 15.137 -24.029 1.00 47.03 95 SER A N 1
ATOM 729 C CA . SER A 1 95 ? -17.623 16.072 -24.963 1.00 47.03 95 SER A CA 1
ATOM 730 C C . SER A 1 95 ? -18.519 16.225 -26.194 1.00 47.03 95 SER A C 1
ATOM 732 O O . SER A 1 95 ? -18.736 15.286 -26.961 1.00 47.03 95 SER A O 1
ATOM 734 N N . ALA A 1 96 ? -19.073 17.424 -26.366 1.00 48.31 96 ALA A N 1
ATOM 735 C CA . ALA A 1 96 ? -19.836 17.788 -27.546 1.00 48.31 96 ALA A CA 1
ATOM 736 C C . ALA A 1 96 ? -18.923 17.737 -28.782 1.00 48.31 96 ALA A C 1
ATOM 738 O O . ALA A 1 96 ? -17.931 18.460 -28.863 1.00 48.31 96 ALA A O 1
ATOM 739 N N . SER A 1 97 ? -19.267 16.885 -29.749 1.00 43.53 97 SER A N 1
ATOM 740 C CA . SER A 1 97 ? -18.746 17.003 -31.111 1.00 43.53 97 SER A CA 1
ATOM 741 C C . SER A 1 97 ? -19.292 18.292 -31.721 1.00 43.53 97 SER A C 1
ATOM 743 O O . SER A 1 97 ? -20.504 18.427 -31.892 1.00 43.53 97 SER A O 1
ATOM 745 N N . ALA A 1 98 ? -18.405 19.236 -32.031 1.00 44.97 98 ALA A N 1
ATOM 746 C CA . ALA A 1 98 ? -18.715 20.341 -32.923 1.00 44.97 98 ALA A CA 1
ATOM 747 C C . ALA A 1 98 ? -18.396 19.910 -34.360 1.00 44.97 98 ALA A C 1
ATOM 749 O O . ALA A 1 98 ? -17.355 19.306 -34.618 1.00 44.97 98 ALA A O 1
ATOM 750 N N . LYS A 1 99 ? -19.377 20.173 -35.221 1.00 37.88 99 LYS A N 1
ATOM 751 C CA . LYS A 1 99 ? -19.409 19.957 -36.668 1.00 37.88 99 LYS A CA 1
ATOM 752 C C . LYS A 1 99 ? -18.300 20.695 -37.406 1.00 37.88 99 LYS A C 1
ATOM 754 O O . LYS A 1 99 ? -17.931 21.792 -36.934 1.00 37.88 99 LYS A O 1
#

Organism: Saponaria officinalis (NCBI:txid3572)

Sequence (99 aa):
MGQTLLIAPIPGVKQWEKTGLPEPTPPPLRTMTGRPSSKKRRKEIGEGTTGQVKRQKKSNKCGKCGQLGHSKRTYKNEPMPQEPKNKGGRPVEQSASAK

Radius of gyration: 31.33 Å; chains: 1; bounding box: 88×44×61 Å

Foldseek 3Di:
DDDPPPDDDDDDPVPDDDDPDDDDDDDDDDDDPDDPPPDDDDDDDPSPDPDPPVDPDDFDAAPQARDGDDYVVPDDDDDDDDDDDPPDDDDDPDDDDDD

pLDDT: mean 74.99, std 13.44, range [37.88, 93.19]

Secondary structure (DSSP, 8-state):
-------PPPPPGGGS---SSPPPPPPP--------TT-PPPPPTT-S---------PPPBPTTT--BS--GGG------PPPP---------------